Protein AF-A0A968VIR1-F1 (afdb_monomer_lite)

Structure (mmCIF, N/CA/C/O backbone):
data_AF-A0A968VIR1-F1
#
_entry.id   AF-A0A968VIR1-F1
#
loop_
_atom_site.group_PDB
_atom_site.id
_atom_site.type_symbol
_atom_site.label_atom_id
_atom_site.label_alt_id
_atom_site.label_comp_id
_atom_site.label_asym_id
_atom_site.label_entity_id
_atom_site.label_seq_id
_atom_site.pdbx_PDB_ins_code
_atom_site.Cartn_x
_atom_site.Cartn_y
_atom_site.Cartn_z
_atom_site.occupancy
_atom_site.B_iso_or_equiv
_atom_site.auth_seq_id
_atom_site.auth_comp_id
_atom_site.auth_asym_id
_atom_site.auth_atom_id
_atom_site.pdbx_PDB_model_num
ATOM 1 N N . MET A 1 1 ? -2.400 70.100 -20.548 1.00 36.12 1 MET A N 1
ATOM 2 C CA . MET A 1 1 ? -1.579 70.584 -19.422 1.00 36.12 1 MET A CA 1
ATOM 3 C C . MET A 1 1 ? -0.239 69.855 -19.484 1.00 36.12 1 MET A C 1
ATOM 5 O O . MET A 1 1 ? -0.232 68.640 -19.399 1.00 36.12 1 MET A O 1
ATOM 9 N N . THR A 1 2 ? 0.815 70.624 -19.773 1.00 36.97 2 THR A N 1
ATOM 10 C CA . THR A 1 2 ? 2.274 70.417 -19.613 1.00 36.97 2 THR A CA 1
ATOM 11 C C . THR A 1 2 ? 2.994 69.177 -20.191 1.00 36.97 2 THR A C 1
ATOM 13 O O . THR A 1 2 ? 2.680 68.026 -19.928 1.00 36.97 2 THR A O 1
ATOM 16 N N . ILE A 1 3 ? 4.032 69.504 -20.969 1.00 48.75 3 ILE A N 1
ATOM 17 C CA . ILE A 1 3 ? 4.975 68.710 -21.772 1.00 48.75 3 ILE A CA 1
ATOM 18 C C . ILE A 1 3 ? 6.107 68.133 -20.901 1.00 48.75 3 ILE A C 1
ATOM 20 O O . ILE A 1 3 ? 6.558 68.820 -19.988 1.00 48.75 3 ILE A O 1
ATOM 24 N N . ASN A 1 4 ? 6.696 66.985 -21.271 1.00 36.94 4 ASN A N 1
ATOM 25 C CA . ASN A 1 4 ? 8.155 66.840 -21.146 1.00 36.94 4 ASN A CA 1
ATOM 26 C C . ASN A 1 4 ? 8.779 65.881 -22.180 1.00 36.94 4 ASN A C 1
ATOM 28 O O . ASN A 1 4 ? 8.495 64.689 -22.216 1.00 36.94 4 ASN A O 1
ATOM 32 N N . ARG A 1 5 ? 9.656 66.443 -23.023 1.00 48.72 5 ARG A N 1
ATOM 33 C CA . ARG A 1 5 ? 10.585 65.750 -23.930 1.00 48.72 5 ARG A CA 1
ATOM 34 C C . ARG A 1 5 ? 11.938 65.588 -23.229 1.00 48.72 5 ARG A C 1
ATOM 36 O O . ARG A 1 5 ? 12.386 66.551 -22.619 1.00 48.72 5 ARG A O 1
ATOM 43 N N . LYS A 1 6 ? 12.639 64.470 -23.457 1.00 40.06 6 LYS A N 1
ATOM 44 C CA . LYS A 1 6 ? 14.120 64.317 -23.499 1.00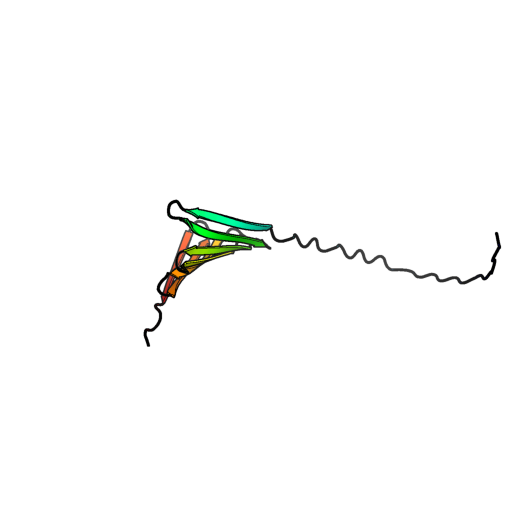 40.06 6 LYS A CA 1
ATOM 45 C C . LYS A 1 6 ? 14.406 62.892 -24.018 1.00 40.06 6 LYS A C 1
ATOM 47 O O . LYS A 1 6 ? 14.002 61.941 -23.375 1.00 40.06 6 LYS A O 1
ATOM 52 N N . LYS A 1 7 ? 14.700 62.700 -25.312 1.00 44.50 7 LYS A N 1
ATOM 53 C CA . LYS A 1 7 ? 16.019 62.699 -25.995 1.00 44.50 7 LYS A CA 1
ATOM 54 C C . LYS A 1 7 ? 17.021 61.652 -25.470 1.00 44.50 7 LYS A C 1
ATOM 56 O O . LYS A 1 7 ? 17.306 61.653 -24.283 1.00 44.50 7 LYS A O 1
ATOM 61 N N . GLN A 1 8 ? 17.652 60.984 -26.452 1.00 39.97 8 GLN A N 1
ATOM 62 C CA . GLN A 1 8 ? 18.906 60.192 -26.479 1.00 39.97 8 GLN A CA 1
ATOM 63 C C . GLN A 1 8 ? 18.652 58.677 -26.613 1.00 39.97 8 GLN A C 1
ATOM 65 O O . GLN A 1 8 ? 18.091 58.073 -25.715 1.00 39.97 8 GLN A O 1
ATOM 70 N N . ALA A 1 9 ? 18.759 58.062 -27.797 1.00 41.34 9 ALA A N 1
ATOM 71 C CA . ALA A 1 9 ? 19.896 57.872 -28.717 1.00 41.34 9 ALA A CA 1
ATOM 72 C C . ALA A 1 9 ? 20.858 56.746 -28.289 1.00 41.34 9 ALA A C 1
ATOM 74 O O . ALA A 1 9 ? 21.505 56.851 -27.257 1.00 41.34 9 ALA A O 1
ATOM 75 N N . ALA A 1 10 ? 20.977 55.770 -29.200 1.00 40.31 10 ALA A N 1
ATOM 76 C CA . ALA A 1 10 ? 22.065 54.811 -29.411 1.00 40.31 10 ALA A CA 1
ATOM 77 C C . ALA A 1 10 ? 22.322 53.743 -28.328 1.00 40.31 10 ALA A C 1
ATOM 79 O O . ALA A 1 10 ? 22.740 54.049 -27.223 1.00 40.31 10 ALA A O 1
ATOM 80 N N . LEU A 1 11 ? 22.244 52.464 -28.705 1.00 38.22 11 LEU A N 1
ATOM 81 C CA . LEU A 1 11 ? 23.444 51.732 -29.121 1.00 38.22 11 LEU A CA 1
ATOM 82 C C . LEU A 1 11 ? 23.075 50.382 -29.749 1.00 38.22 11 LEU A C 1
ATOM 84 O O . LEU A 1 11 ? 22.177 49.679 -29.296 1.00 38.22 11 LEU A O 1
ATOM 88 N N . MET A 1 12 ? 23.813 50.046 -30.801 1.00 45.12 12 MET A N 1
ATOM 89 C CA . MET A 1 12 ? 23.900 48.722 -31.402 1.00 45.12 12 MET A CA 1
ATOM 90 C C . MET A 1 12 ? 24.295 47.675 -30.356 1.00 45.12 12 MET A C 1
ATOM 92 O O . MET A 1 12 ? 25.262 47.867 -29.623 1.00 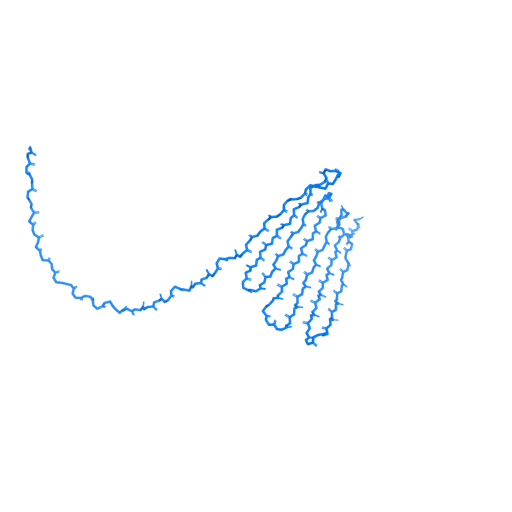45.12 12 MET A O 1
ATOM 96 N N . GLY A 1 13 ? 23.590 46.549 -30.350 1.00 37.50 13 GLY A N 1
ATOM 97 C CA . GLY A 1 13 ? 23.925 45.375 -29.554 1.00 37.50 13 G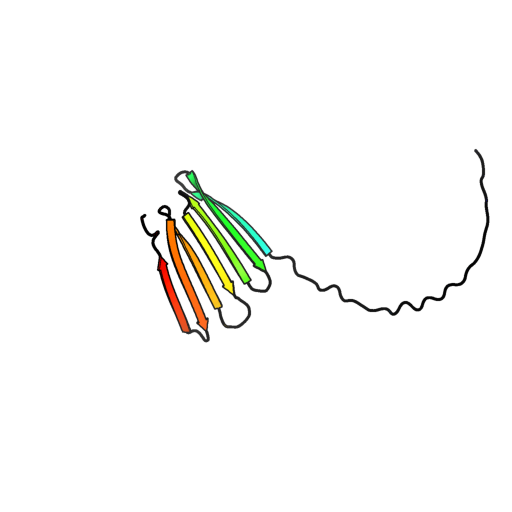LY A CA 1
ATOM 98 C C . GLY A 1 13 ? 23.435 44.127 -30.268 1.00 37.50 13 GLY A C 1
ATOM 99 O O . GLY A 1 13 ? 22.349 43.632 -29.991 1.00 37.50 13 GLY A O 1
ATOM 100 N N . SER A 1 14 ? 24.221 43.657 -31.235 1.00 50.47 14 SER A N 1
ATOM 101 C CA . SER A 1 14 ? 24.052 42.341 -31.845 1.00 50.47 14 SER A CA 1
ATOM 102 C C . SER A 1 14 ? 24.329 41.278 -30.782 1.00 50.47 14 SER A C 1
ATOM 104 O O . SER A 1 14 ? 25.487 41.032 -30.452 1.00 50.47 14 SER A O 1
ATOM 106 N N . LEU A 1 15 ? 23.281 40.652 -30.246 1.00 40.72 15 LEU A N 1
ATOM 107 C CA . LEU A 1 15 ? 23.395 39.409 -29.488 1.00 40.72 15 LEU A CA 1
ATOM 108 C C . LEU A 1 15 ? 22.820 38.282 -30.351 1.00 40.72 15 LEU A C 1
ATOM 110 O O . LEU A 1 15 ? 21.605 38.157 -30.498 1.00 40.72 15 LEU A O 1
ATOM 114 N N . LEU A 1 16 ? 23.709 37.462 -30.921 1.00 49.72 16 LEU A N 1
ATOM 115 C CA . LEU A 1 16 ? 23.368 36.096 -31.308 1.00 49.72 16 LEU A CA 1
ATOM 116 C C . LEU A 1 16 ? 22.938 35.369 -30.027 1.00 49.72 16 LEU A C 1
ATOM 118 O O . LEU A 1 16 ? 23.776 34.886 -29.268 1.00 49.72 16 LEU A O 1
ATOM 122 N N . LEU A 1 17 ? 21.636 35.315 -29.759 1.00 44.47 17 LEU A N 1
ATOM 123 C CA . LEU A 1 17 ? 21.086 34.361 -28.808 1.00 44.47 17 LEU A CA 1
ATOM 124 C C . LEU A 1 17 ? 20.910 33.047 -29.558 1.00 44.47 17 LEU A C 1
ATOM 126 O O . LEU A 1 17 ? 20.018 32.904 -30.390 1.00 44.47 17 LEU A O 1
ATOM 130 N N . CYS A 1 18 ? 21.808 32.102 -29.285 1.00 40.38 18 CYS A N 1
ATOM 131 C CA . CYS A 1 18 ? 21.619 30.704 -29.626 1.00 40.38 18 CYS A CA 1
ATOM 132 C C . CYS A 1 18 ? 20.246 30.265 -29.109 1.00 40.38 18 CYS A C 1
ATOM 134 O O . CYS A 1 18 ? 20.036 30.173 -27.899 1.00 40.38 18 CYS A O 1
ATOM 136 N N . SER A 1 19 ? 19.315 30.007 -30.025 1.00 47.34 19 SER A N 1
ATOM 137 C CA . SER A 1 19 ? 18.022 29.391 -29.744 1.00 47.34 19 SER A CA 1
ATOM 138 C C . SER A 1 19 ? 18.239 27.941 -29.307 1.00 47.34 19 SER A C 1
ATOM 140 O O . SER A 1 19 ? 18.032 27.003 -30.073 1.00 47.34 19 SER A O 1
ATOM 142 N N . GLY A 1 20 ? 18.693 27.748 -28.071 1.00 44.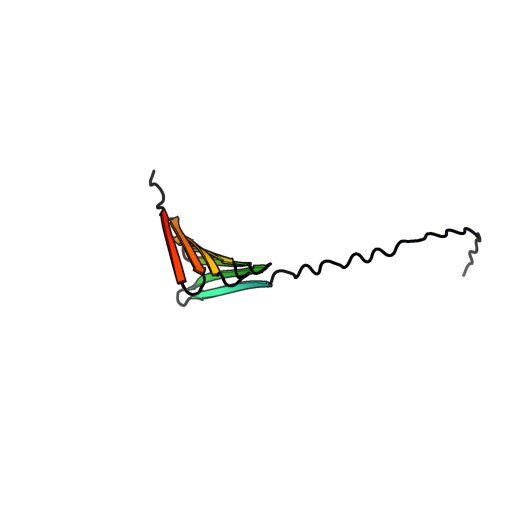91 20 GLY A N 1
ATOM 143 C CA . GLY A 1 20 ? 18.531 26.486 -27.372 1.00 44.91 20 GLY A CA 1
ATOM 144 C C . GLY A 1 20 ? 17.044 26.313 -27.109 1.00 44.91 20 GLY A C 1
ATOM 145 O O . GLY A 1 20 ? 16.517 26.873 -26.152 1.00 44.91 20 GLY A O 1
ATOM 146 N N . LEU A 1 21 ? 16.357 25.585 -27.990 1.00 48.06 21 LEU A N 1
ATOM 147 C CA . LEU A 1 21 ? 15.028 25.051 -27.720 1.00 48.06 21 LEU A CA 1
ATOM 148 C C . LEU A 1 21 ? 15.167 24.050 -26.566 1.00 48.06 21 LEU A C 1
ATOM 150 O O . LEU A 1 21 ? 15.260 22.845 -26.780 1.00 48.06 21 LEU A O 1
ATOM 154 N N . ALA A 1 22 ? 15.229 24.554 -25.335 1.00 50.19 22 ALA A N 1
ATOM 155 C CA . ALA A 1 22 ? 14.910 23.762 -24.166 1.00 50.19 22 ALA A CA 1
ATOM 156 C C . ALA A 1 22 ? 13.427 23.422 -24.306 1.00 50.19 22 ALA A C 1
ATOM 158 O O . ALA A 1 22 ? 12.557 24.251 -24.035 1.00 50.19 22 ALA A O 1
ATOM 159 N N . MET A 1 23 ? 13.142 22.236 -24.847 1.00 54.62 23 MET A N 1
ATOM 160 C CA . MET A 1 23 ? 11.799 21.684 -24.797 1.00 54.62 23 MET A CA 1
ATOM 161 C C . MET A 1 23 ? 11.396 21.672 -23.320 1.00 54.62 23 MET A C 1
ATOM 163 O O . MET A 1 23 ? 12.141 21.104 -22.517 1.00 54.62 23 MET A O 1
ATOM 167 N N . PRO A 1 24 ? 10.287 22.323 -22.927 1.00 53.69 24 PRO A N 1
ATOM 168 C CA . PRO A 1 24 ? 9.787 22.163 -21.577 1.00 53.69 24 PRO A CA 1
ATOM 169 C C . PRO A 1 24 ? 9.519 20.672 -21.406 1.00 53.69 24 PRO A C 1
ATOM 171 O O . PRO A 1 24 ? 8.734 20.089 -22.156 1.00 53.69 24 PRO A O 1
ATOM 174 N N . SER A 1 25 ? 10.223 20.037 -20.471 1.00 57.66 25 SER A N 1
ATOM 175 C CA . SER A 1 25 ? 9.855 18.711 -20.004 1.00 57.66 25 SER A CA 1
ATOM 176 C C . SER A 1 25 ? 8.408 18.822 -19.543 1.00 57.66 25 SER A C 1
ATOM 178 O O . SER A 1 25 ? 8.120 19.509 -18.562 1.00 57.66 25 SER A O 1
ATOM 180 N N . VAL A 1 26 ? 7.489 18.233 -20.307 1.00 54.22 26 VAL A N 1
ATOM 181 C CA . VAL A 1 26 ? 6.085 18.111 -19.922 1.00 54.22 26 VAL A CA 1
ATOM 182 C C . VAL A 1 26 ? 6.070 17.107 -18.778 1.00 54.22 26 VAL A C 1
ATOM 184 O O . VAL A 1 26 ? 5.889 15.913 -18.985 1.00 54.22 26 VAL A O 1
ATOM 187 N N . GLN A 1 27 ? 6.376 17.583 -17.576 1.00 60.50 27 GLN A N 1
ATOM 188 C CA . GLN A 1 27 ? 6.178 16.816 -16.364 1.00 60.50 27 GLN A CA 1
ATOM 189 C C . GLN A 1 27 ? 4.667 16.784 -16.169 1.00 60.50 27 GLN A C 1
ATOM 191 O O . GLN A 1 27 ? 4.050 17.810 -15.891 1.00 60.50 27 GLN A O 1
ATOM 196 N N . ALA A 1 28 ? 4.055 15.647 -16.496 1.00 66.19 28 ALA A N 1
ATOM 197 C CA . ALA A 1 28 ? 2.624 15.477 -16.330 1.00 66.19 28 ALA A CA 1
ATOM 198 C C . ALA A 1 28 ? 2.310 15.598 -14.837 1.00 66.19 28 ALA A C 1
ATOM 200 O O . ALA A 1 28 ? 2.903 14.886 -14.028 1.00 66.19 28 ALA A O 1
ATOM 201 N N . ASP A 1 29 ? 1.403 16.505 -14.474 1.00 78.75 29 ASP A N 1
ATOM 202 C CA . ASP A 1 29 ? 0.970 16.623 -13.086 1.00 78.75 29 ASP A CA 1
ATOM 203 C C . ASP A 1 29 ? 0.402 15.273 -12.608 1.00 78.75 29 ASP A C 1
ATOM 205 O O . ASP A 1 29 ? -0.368 14.633 -13.339 1.00 78.75 29 ASP A O 1
ATOM 209 N N . PRO A 1 30 ? 0.742 14.827 -11.387 1.00 81.38 30 PRO A N 1
ATOM 210 C CA . PRO A 1 30 ? 0.246 13.567 -10.859 1.00 81.38 30 PRO A CA 1
ATOM 211 C C . PRO A 1 30 ? -1.285 13.582 -10.774 1.00 81.38 30 PRO A C 1
ATOM 213 O O . PRO A 1 30 ? -1.900 14.532 -10.281 1.00 81.38 30 PRO A O 1
ATOM 216 N N . LEU A 1 31 ? -1.925 12.494 -11.205 1.00 88.50 31 LEU A N 1
ATOM 217 C CA . LEU A 1 31 ? -3.372 12.335 -11.084 1.00 88.50 31 LEU A CA 1
ATOM 218 C C . LEU A 1 31 ? -3.720 11.976 -9.638 1.00 88.50 31 LEU A C 1
ATOM 220 O O . LEU A 1 31 ? -3.448 10.867 -9.174 1.00 88.50 31 LEU A O 1
ATOM 224 N N . GLN A 1 32 ? -4.356 12.906 -8.927 1.00 93.62 32 GLN A N 1
ATOM 225 C CA . GLN A 1 32 ? -4.712 12.742 -7.517 1.00 93.62 32 GLN A CA 1
ATOM 226 C C . GLN A 1 32 ? -6.224 12.670 -7.306 1.00 93.62 32 GLN A C 1
ATOM 228 O O . GLN A 1 32 ? -7.007 13.372 -7.947 1.00 93.62 32 GLN A O 1
ATOM 233 N N . ARG A 1 33 ? -6.653 11.819 -6.371 1.00 95.06 33 ARG A N 1
ATOM 234 C CA . ARG A 1 33 ? -8.058 11.686 -5.980 1.00 95.06 33 ARG A CA 1
ATOM 235 C C . ARG A 1 33 ? -8.199 11.341 -4.504 1.00 95.06 33 ARG A C 1
ATOM 237 O O . ARG A 1 33 ? -7.742 10.285 -4.073 1.00 95.06 33 ARG A O 1
ATOM 244 N N . THR A 1 34 ? -8.989 12.138 -3.791 1.00 95.31 34 THR A N 1
ATOM 245 C CA . THR A 1 34 ? -9.473 11.826 -2.440 1.00 95.31 34 THR A CA 1
ATOM 246 C C . THR A 1 34 ? -10.949 11.443 -2.478 1.00 95.31 34 THR A C 1
ATOM 248 O O . THR A 1 34 ? -11.764 12.063 -3.160 1.00 95.31 34 THR A O 1
ATOM 251 N N . ILE A 1 35 ? -11.306 10.389 -1.751 1.00 95.25 35 ILE A N 1
ATOM 252 C CA . ILE A 1 35 ? -12.679 9.916 -1.580 1.00 95.25 35 ILE A CA 1
ATOM 253 C C . ILE A 1 35 ? -12.954 9.812 -0.087 1.00 95.25 35 ILE A C 1
ATOM 255 O O . ILE A 1 35 ? -12.262 9.076 0.613 1.00 95.25 35 ILE A O 1
ATOM 259 N N . ILE A 1 36 ? -14.009 10.472 0.375 1.00 93.62 36 ILE A N 1
ATOM 260 C CA . ILE A 1 36 ? -14.510 10.353 1.745 1.00 93.62 36 ILE A CA 1
ATOM 261 C C . ILE A 1 36 ? -15.869 9.658 1.680 1.00 93.62 36 ILE A C 1
ATOM 263 O O . ILE A 1 36 ? -16.718 10.018 0.863 1.00 93.62 36 ILE A O 1
ATOM 267 N N . ARG A 1 37 ? -16.063 8.615 2.488 1.00 91.50 37 ARG A N 1
ATOM 268 C CA . ARG A 1 37 ? -17.322 7.866 2.578 1.00 91.50 37 ARG A CA 1
ATOM 269 C C . ARG A 1 37 ? -17.720 7.677 4.028 1.00 91.50 37 ARG A C 1
ATOM 271 O O . ARG A 1 37 ? -16.924 7.174 4.814 1.00 91.50 37 ARG A O 1
ATOM 278 N N . THR A 1 38 ? -18.968 7.988 4.340 1.00 89.94 38 THR A N 1
ATOM 279 C CA . THR A 1 38 ? -19.573 7.681 5.636 1.00 89.94 38 THR A CA 1
ATOM 280 C C . THR A 1 38 ? -20.383 6.396 5.504 1.00 89.94 38 THR A C 1
ATOM 282 O O . THR A 1 38 ? -21.226 6.271 4.617 1.00 89.94 38 THR A O 1
ATOM 285 N N . GLY A 1 39 ? -20.065 5.408 6.335 1.00 81.56 39 GLY A N 1
ATOM 286 C CA . GLY A 1 39 ? -20.761 4.131 6.403 1.00 81.56 39 GLY A CA 1
ATOM 287 C C . GLY A 1 39 ? -22.106 4.232 7.132 1.00 81.56 39 GLY A C 1
ATOM 288 O O . GLY A 1 39 ? -22.395 5.249 7.763 1.00 81.56 39 GLY A O 1
ATOM 289 N N . PRO A 1 40 ? -22.916 3.162 7.091 1.00 73.62 40 PRO A N 1
ATOM 290 C CA . PRO A 1 40 ? -24.260 3.137 7.678 1.00 73.62 40 PRO A CA 1
ATOM 291 C C . PRO A 1 40 ? -24.278 3.364 9.199 1.00 73.62 40 PRO A C 1
ATOM 293 O O . PRO A 1 40 ? -25.265 3.851 9.731 1.00 73.62 40 PRO A O 1
ATOM 296 N N . GLU A 1 41 ? -23.175 3.073 9.890 1.00 84.88 41 GLU A N 1
ATOM 297 C CA . GLU A 1 41 ? -23.014 3.292 11.336 1.00 84.88 41 GLU A CA 1
ATOM 298 C C . GLU A 1 41 ? -22.355 4.645 11.676 1.00 84.88 41 GLU A C 1
ATOM 300 O O . GLU A 1 41 ? -21.855 4.840 12.778 1.00 84.88 41 GLU A O 1
ATOM 305 N N . GLY A 1 42 ? -22.267 5.577 10.718 1.00 83.44 42 GLY A N 1
ATOM 306 C CA . GLY A 1 42 ? -21.621 6.884 10.912 1.00 83.44 42 GLY A CA 1
ATOM 307 C C . GLY A 1 42 ? -20.087 6.862 10.847 1.00 83.44 42 GLY A C 1
ATOM 308 O O . GLY A 1 42 ? -19.447 7.907 10.934 1.00 83.44 42 GLY A O 1
ATOM 309 N N . ASN A 1 43 ? -19.482 5.691 10.645 1.00 87.06 43 ASN A N 1
ATOM 310 C CA . ASN A 1 43 ? -18.035 5.540 10.495 1.00 87.06 43 ASN A CA 1
ATOM 311 C C . ASN A 1 43 ? -17.529 6.182 9.195 1.00 87.06 43 ASN A C 1
ATOM 313 O O . ASN A 1 43 ? -18.000 5.838 8.112 1.00 87.06 43 ASN A O 1
ATOM 317 N N . THR A 1 44 ? -16.521 7.049 9.280 1.00 86.62 44 THR A N 1
ATOM 318 C CA . THR A 1 44 ? -15.912 7.691 8.105 1.00 86.62 44 THR A CA 1
ATOM 319 C C . THR A 1 44 ? -14.695 6.917 7.608 1.00 86.62 44 THR A C 1
ATOM 321 O O . THR A 1 44 ? -13.846 6.478 8.384 1.00 86.62 44 THR A O 1
ATOM 324 N N . TYR A 1 45 ? -14.600 6.786 6.288 1.00 89.75 45 TYR A N 1
ATOM 325 C CA . TYR A 1 45 ? -13.471 6.214 5.572 1.00 89.75 45 TYR A CA 1
ATOM 326 C C . TYR A 1 45 ? -12.928 7.238 4.585 1.00 89.75 45 TYR A C 1
ATOM 328 O O . TYR A 1 45 ? -13.679 7.771 3.768 1.00 89.75 45 TYR A O 1
ATOM 336 N N . THR A 1 46 ? -11.617 7.438 4.603 1.00 92.94 46 THR A N 1
ATOM 337 C CA . THR A 1 46 ? -10.908 8.259 3.622 1.00 92.94 46 THR A CA 1
ATOM 338 C C . THR A 1 46 ? -10.047 7.358 2.754 1.00 92.94 46 THR A C 1
ATOM 340 O O . THR A 1 46 ? -9.396 6.439 3.254 1.00 92.94 46 THR A O 1
ATOM 343 N N . LYS A 1 47 ? -10.052 7.595 1.445 1.00 94.12 47 LYS A N 1
ATOM 344 C CA . LYS A 1 47 ? -9.171 6.949 0.477 1.00 94.12 47 LYS A CA 1
ATOM 345 C C . LYS A 1 47 ? -8.516 8.017 -0.386 1.00 94.12 47 LYS A C 1
ATOM 347 O O . LYS A 1 47 ? -9.211 8.652 -1.172 1.00 94.12 47 LYS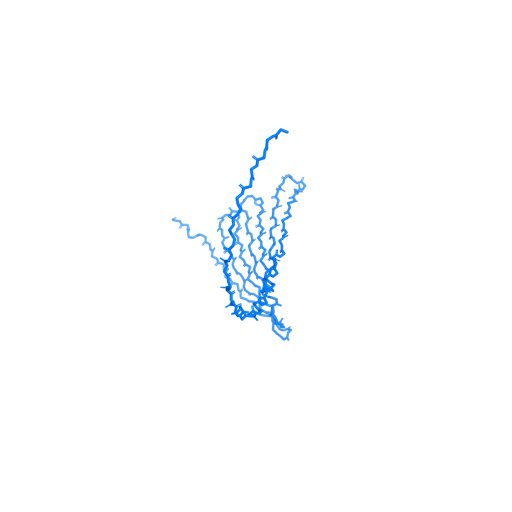 A O 1
ATOM 352 N N . ASP A 1 48 ? -7.201 8.106 -0.309 1.00 94.75 48 ASP A N 1
ATOM 353 C CA . ASP A 1 48 ? -6.378 8.951 -1.165 1.00 94.75 48 ASP A CA 1
ATOM 354 C C . ASP A 1 48 ? -5.682 8.083 -2.204 1.00 94.75 48 ASP A C 1
ATOM 356 O O . ASP A 1 48 ? -5.252 6.963 -1.909 1.00 94.75 48 ASP A O 1
ATOM 360 N N . GLN A 1 49 ? -5.615 8.570 -3.434 1.00 93.56 49 GLN A N 1
ATOM 361 C CA . GLN A 1 49 ? -4.918 7.927 -4.535 1.00 93.56 49 GLN A CA 1
ATOM 362 C C . GLN A 1 49 ? -4.090 8.960 -5.278 1.00 93.56 49 GLN A C 1
ATOM 364 O O . GLN A 1 49 ? -4.585 10.050 -5.554 1.00 93.56 49 GLN A O 1
ATOM 369 N N . VAL A 1 50 ? -2.869 8.582 -5.623 1.00 93.69 50 VAL A N 1
ATOM 370 C CA . VAL A 1 50 ? -1.950 9.368 -6.440 1.00 93.69 50 VAL A CA 1
ATOM 371 C C . VAL A 1 50 ? -1.397 8.431 -7.500 1.00 93.69 50 VAL A C 1
ATOM 373 O O . VAL A 1 50 ? -0.935 7.344 -7.156 1.00 93.69 50 VAL A O 1
ATOM 376 N N . LEU A 1 51 ? -1.512 8.815 -8.766 1.00 90.44 51 LEU A N 1
ATOM 377 C CA . LEU A 1 51 ? -0.867 8.148 -9.889 1.00 90.44 51 LEU A CA 1
ATOM 378 C C . LEU A 1 51 ? 0.153 9.113 -10.496 1.00 90.44 51 LEU A C 1
ATOM 380 O O . LEU A 1 51 ? -0.230 10.162 -11.010 1.00 90.44 51 LEU A O 1
ATOM 384 N N . GLU A 1 52 ? 1.422 8.737 -10.425 1.00 91.25 52 GLU A N 1
ATOM 385 C CA . GLU A 1 52 ? 2.570 9.497 -10.927 1.00 91.25 52 GLU A CA 1
ATOM 386 C C . GLU A 1 52 ? 3.556 8.505 -11.539 1.00 91.25 52 GLU A C 1
ATOM 388 O O . GLU A 1 52 ? 3.811 7.480 -10.918 1.00 91.25 52 GLU A O 1
ATOM 393 N N . ASP A 1 53 ? 4.052 8.758 -12.752 1.00 87.75 53 ASP A N 1
ATOM 394 C CA . ASP A 1 53 ? 5.069 7.923 -13.415 1.00 87.75 53 ASP A CA 1
ATOM 395 C C . ASP A 1 53 ? 4.775 6.406 -13.351 1.00 87.75 53 ASP A C 1
ATOM 397 O O . ASP A 1 53 ? 5.568 5.607 -12.866 1.00 87.75 53 ASP A O 1
ATOM 401 N N . CYS A 1 54 ? 3.568 6.017 -13.788 1.00 85.75 54 CYS A N 1
ATOM 402 C CA . CYS A 1 54 ? 2.972 4.671 -13.669 1.00 85.75 54 CYS A CA 1
ATOM 403 C C . CYS A 1 54 ? 2.743 4.138 -12.246 1.00 85.75 54 CYS A C 1
ATOM 405 O O . CYS A 1 54 ? 2.141 3.080 -12.078 1.00 85.75 54 CYS A O 1
ATOM 407 N N . GLN A 1 55 ? 3.176 4.827 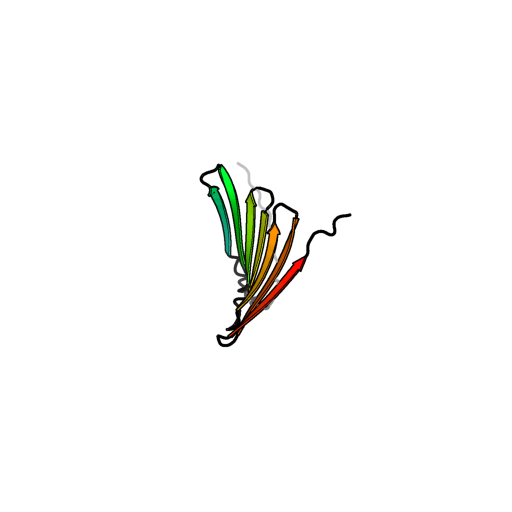-11.204 1.00 89.25 55 GLN A N 1
ATOM 408 C CA . GLN A 1 55 ? 3.069 4.344 -9.845 1.00 89.25 55 GLN A CA 1
ATOM 409 C C . GLN A 1 55 ? 1.752 4.787 -9.209 1.00 89.25 55 GLN A C 1
ATOM 411 O O . GLN A 1 55 ? 1.524 5.966 -8.941 1.00 89.25 55 GLN A O 1
ATOM 416 N N . LEU A 1 56 ? 0.869 3.830 -8.919 1.00 91.62 56 LEU A N 1
ATOM 417 C CA . LEU A 1 56 ? -0.363 4.082 -8.177 1.00 91.62 56 LEU A CA 1
ATOM 418 C C . LEU A 1 56 ? -0.139 3.875 -6.678 1.00 91.62 56 LEU A C 1
ATOM 420 O O . LEU A 1 56 ? -0.184 2.751 -6.168 1.00 91.62 56 LEU A O 1
ATOM 424 N N . THR A 1 57 ? -0.034 4.976 -5.948 1.00 92.75 57 THR A N 1
ATOM 425 C CA . THR A 1 57 ? -0.079 4.988 -4.487 1.00 92.75 57 THR A CA 1
ATOM 426 C C . THR A 1 57 ? -1.520 5.153 -4.014 1.00 92.75 57 THR A C 1
ATOM 428 O O . THR A 1 57 ? -2.297 5.951 -4.530 1.00 92.75 57 THR A O 1
ATOM 431 N N . THR A 1 58 ? -1.939 4.356 -3.035 1.00 94.38 58 THR A N 1
ATOM 432 C CA . THR A 1 58 ? -3.260 4.441 -2.408 1.00 94.38 58 THR A CA 1
ATOM 433 C C . THR A 1 58 ? -3.118 4.376 -0.898 1.00 94.38 58 THR A C 1
ATOM 435 O O . THR A 1 58 ? -2.562 3.418 -0.367 1.00 94.38 58 THR A O 1
ATOM 438 N N . ARG A 1 59 ? -3.704 5.339 -0.190 1.00 94.31 59 ARG A N 1
ATOM 439 C CA . ARG A 1 59 ? -3.827 5.344 1.269 1.00 94.31 59 ARG A CA 1
ATOM 440 C C . ARG A 1 59 ? -5.294 5.250 1.653 1.00 94.31 59 ARG A C 1
ATOM 442 O O . ARG A 1 59 ? -6.151 5.850 1.018 1.00 94.31 59 ARG A O 1
ATOM 449 N N . ARG A 1 60 ? -5.605 4.469 2.679 1.00 93.12 60 ARG A N 1
ATOM 450 C CA . ARG A 1 60 ? -6.939 4.335 3.258 1.00 93.12 60 ARG A CA 1
ATOM 451 C C . ARG A 1 60 ? -6.848 4.509 4.756 1.00 93.12 60 ARG A C 1
ATOM 453 O O . ARG A 1 60 ? -6.033 3.851 5.399 1.00 93.12 60 ARG A O 1
ATOM 460 N N . ILE A 1 61 ? -7.715 5.350 5.291 1.00 91.56 61 ILE A N 1
ATOM 461 C CA . ILE A 1 61 ? -7.887 5.560 6.722 1.00 91.56 61 ILE A CA 1
ATOM 462 C C . ILE A 1 61 ? -9.330 5.193 7.033 1.00 91.56 61 ILE A C 1
ATOM 464 O O . ILE A 1 61 ? -10.260 5.717 6.423 1.00 91.56 61 ILE A O 1
ATOM 468 N N . GLY A 1 62 ? -9.502 4.222 7.916 1.00 87.75 62 GLY A N 1
ATOM 469 C CA . GLY A 1 62 ? -10.795 3.761 8.389 1.00 87.75 62 GLY A CA 1
ATOM 470 C C . GLY A 1 62 ? -11.035 4.135 9.851 1.00 87.75 62 GLY A C 1
ATOM 471 O O . GLY A 1 62 ? -10.168 4.723 10.504 1.00 87.75 62 GLY A O 1
ATOM 472 N N . PRO A 1 63 ? -12.201 3.748 10.386 1.00 81.81 63 PRO A N 1
ATOM 473 C CA . PRO A 1 63 ? -12.538 3.960 11.784 1.00 81.81 63 PRO A CA 1
ATOM 474 C C . PRO A 1 63 ? -11.541 3.250 12.707 1.00 81.81 63 PRO A C 1
ATOM 476 O O . PRO A 1 63 ? -10.897 2.269 12.320 1.00 81.81 63 PRO A O 1
ATOM 479 N N . GLN A 1 64 ? -11.443 3.749 13.943 1.00 83.19 64 GLN A N 1
ATOM 480 C CA . GLN A 1 64 ? -10.596 3.185 15.005 1.00 83.19 64 GLN A CA 1
ATOM 481 C C . GLN A 1 64 ? -9.104 3.109 14.627 1.00 83.19 64 GLN A C 1
ATOM 483 O O . GLN A 1 64 ? -8.406 2.173 14.999 1.00 83.19 64 GLN A O 1
ATOM 488 N N . GLY A 1 65 ? -8.615 4.067 13.833 1.00 80.56 65 GLY A N 1
ATOM 489 C CA . GLY A 1 65 ? -7.198 4.156 13.472 1.00 80.56 65 GLY A CA 1
ATOM 490 C C . GLY A 1 65 ? -6.717 3.088 12.487 1.00 80.56 65 GLY A C 1
ATOM 491 O O . GLY A 1 65 ? -5.515 2.993 12.249 1.00 80.56 65 GLY A O 1
ATOM 492 N N . ARG A 1 66 ? -7.621 2.304 11.880 1.00 86.50 66 ARG A N 1
ATOM 493 C CA . ARG A 1 66 ? -7.253 1.314 10.858 1.00 86.50 66 ARG A CA 1
ATOM 494 C C . ARG A 1 66 ? -6.675 2.022 9.643 1.00 86.50 66 ARG A C 1
ATOM 496 O O . ARG A 1 66 ? -7.320 2.896 9.067 1.00 86.50 66 ARG A O 1
ATOM 503 N N . GLN A 1 67 ? -5.495 1.605 9.209 1.00 90.88 67 GLN A N 1
ATOM 504 C CA . GLN A 1 67 ? -4.840 2.175 8.038 1.00 90.88 67 GLN A CA 1
ATOM 505 C C . GLN A 1 67 ? -4.467 1.076 7.056 1.00 90.88 67 GLN A C 1
ATOM 507 O O . GLN A 1 67 ? -4.092 -0.030 7.438 1.00 90.88 67 GLN A O 1
ATOM 512 N N . GLN A 1 68 ? -4.576 1.384 5.770 1.00 91.62 68 GLN A N 1
ATOM 513 C CA . GLN A 1 68 ? -4.005 0.569 4.712 1.00 91.62 68 GLN A CA 1
ATOM 514 C C . GLN A 1 68 ? -3.311 1.488 3.716 1.00 91.62 68 GLN A C 1
ATOM 516 O O . GLN A 1 68 ? -3.950 2.384 3.172 1.00 91.62 68 GLN A O 1
ATOM 521 N N . SER A 1 69 ? -2.047 1.231 3.419 1.00 90.94 69 SER A N 1
ATOM 522 C CA . SER A 1 69 ? -1.377 1.788 2.250 1.00 90.94 69 SER A CA 1
ATOM 523 C C . SER A 1 69 ? -1.126 0.687 1.231 1.00 90.94 69 SER A C 1
ATOM 525 O O . SER A 1 69 ? -1.033 -0.498 1.558 1.00 90.94 69 SER A O 1
ATOM 527 N N . SER A 1 70 ? -1.093 1.069 -0.035 1.00 91.06 70 SER A N 1
ATOM 528 C CA . SER A 1 70 ? -0.613 0.204 -1.094 1.00 91.06 70 SER A CA 1
ATOM 529 C C . SER A 1 70 ? 0.038 1.013 -2.191 1.00 91.06 70 SER A C 1
ATOM 531 O O . SER A 1 70 ? -0.505 2.049 -2.567 1.00 91.06 70 SER A O 1
ATOM 533 N N . GLN A 1 71 ? 1.113 0.486 -2.742 1.00 91.50 71 GLN A N 1
ATOM 534 C CA . GLN A 1 71 ? 1.805 1.033 -3.896 1.00 91.50 71 GLN A CA 1
ATOM 535 C C . GLN A 1 71 ? 1.773 -0.021 -4.988 1.00 91.50 71 GLN A C 1
ATOM 537 O O . GLN A 1 71 ? 1.918 -1.209 -4.697 1.00 91.50 71 GLN A O 1
ATOM 542 N N . ARG A 1 72 ? 1.484 0.395 -6.216 1.00 88.69 72 ARG A N 1
ATOM 543 C CA . ARG A 1 72 ? 1.506 -0.483 -7.381 1.00 88.69 72 ARG A CA 1
ATOM 544 C C . ARG A 1 72 ? 2.362 0.152 -8.445 1.00 88.69 72 ARG A C 1
ATOM 546 O O . ARG A 1 72 ? 2.065 1.281 -8.826 1.00 88.69 72 ARG A O 1
ATOM 553 N N . ASP A 1 73 ? 3.363 -0.577 -8.899 1.00 87.75 73 ASP A N 1
ATOM 554 C CA . ASP A 1 73 ? 4.033 -0.245 -10.141 1.00 87.75 73 ASP A CA 1
ATOM 555 C C . ASP A 1 73 ? 3.191 -0.760 -11.312 1.00 87.75 73 ASP A C 1
ATOM 557 O O . ASP A 1 73 ? 2.623 -1.855 -11.242 1.00 87.75 73 ASP A O 1
ATOM 561 N N . LEU A 1 74 ? 3.029 0.088 -12.322 1.00 82.81 74 LEU A N 1
ATOM 562 C CA . LEU A 1 74 ? 2.289 -0.196 -13.552 1.00 82.81 74 LEU A CA 1
ATOM 563 C C . LEU A 1 74 ? 3.154 0.064 -14.794 1.00 82.81 74 LEU A C 1
ATOM 565 O O . LEU A 1 74 ? 2.624 0.009 -15.904 1.00 82.81 74 LEU A O 1
ATOM 569 N N . CYS A 1 75 ? 4.428 0.430 -14.624 1.00 72.31 75 CYS A N 1
ATOM 570 C CA . CYS A 1 75 ? 5.366 0.503 -15.731 1.00 72.31 75 CYS A CA 1
ATOM 571 C C . CYS A 1 75 ? 5.780 -0.948 -16.035 1.00 72.31 75 CYS A C 1
ATOM 573 O O . CYS A 1 75 ? 6.270 -1.641 -15.154 1.00 72.31 75 CYS A O 1
ATOM 575 N N . ASP A 1 76 ? 5.547 -1.392 -17.272 1.00 69.81 76 ASP A N 1
ATOM 576 C CA . ASP A 1 76 ? 5.821 -2.737 -17.814 1.00 69.81 76 ASP A CA 1
ATOM 577 C C . ASP A 1 76 ? 4.701 -3.791 -17.656 1.00 69.81 76 ASP A C 1
ATOM 579 O O . ASP A 1 76 ? 3.584 -3.518 -17.213 1.00 69.81 76 ASP A O 1
ATOM 583 N N . LEU A 1 77 ? 4.963 -5.006 -18.158 1.00 68.69 77 LEU A N 1
ATOM 584 C CA . LEU A 1 77 ? 4.053 -6.162 -18.074 1.00 68.69 77 LEU A CA 1
ATOM 585 C C . LEU A 1 77 ? 4.018 -6.781 -16.668 1.00 68.69 77 LEU A C 1
ATOM 587 O O . LEU A 1 77 ? 3.172 -7.637 -16.397 1.00 68.69 77 LEU A O 1
ATOM 591 N N . GLU A 1 78 ? 4.925 -6.352 -15.788 1.00 74.12 78 GLU A N 1
ATOM 592 C CA . GLU A 1 78 ? 4.988 -6.779 -14.400 1.00 74.12 78 GLU A CA 1
ATOM 593 C C . GLU A 1 78 ? 4.173 -5.830 -13.516 1.00 74.12 78 GLU A C 1
ATOM 595 O O . GLU A 1 78 ? 4.379 -4.620 -13.509 1.00 74.12 78 GLU A O 1
ATOM 600 N N . ILE A 1 79 ? 3.252 -6.379 -12.724 1.00 79.19 79 ILE A N 1
ATOM 601 C CA . ILE A 1 79 ? 2.553 -5.604 -11.694 1.00 79.19 79 ILE A CA 1
ATOM 602 C C . ILE A 1 79 ? 3.098 -6.020 -10.339 1.00 79.19 79 ILE A C 1
ATOM 604 O O . ILE A 1 79 ? 2.716 -7.070 -9.809 1.00 79.19 79 ILE A O 1
ATOM 608 N N . THR A 1 80 ? 3.913 -5.158 -9.737 1.00 81.12 80 THR A N 1
ATOM 609 C CA . THR A 1 80 ? 4.335 -5.309 -8.344 1.00 81.12 80 THR A CA 1
ATOM 610 C C . THR A 1 80 ? 3.488 -4.422 -7.434 1.00 81.12 80 THR A C 1
ATOM 612 O O . THR A 1 80 ? 3.341 -3.219 -7.638 1.00 81.12 80 THR A O 1
ATOM 615 N N . ALA A 1 81 ? 2.875 -5.034 -6.422 1.00 84.81 81 ALA A N 1
ATOM 616 C CA . ALA A 1 81 ? 1.978 -4.400 -5.472 1.00 84.81 81 ALA A CA 1
ATOM 617 C C . ALA A 1 81 ? 2.420 -4.668 -4.032 1.00 84.81 81 ALA A C 1
ATOM 619 O O . ALA A 1 81 ? 2.327 -5.796 -3.543 1.00 84.81 81 ALA A O 1
ATOM 620 N N . GLU A 1 82 ? 2.798 -3.612 -3.323 1.00 88.06 82 GLU A N 1
ATOM 621 C CA . GLU A 1 82 ? 3.026 -3.650 -1.883 1.00 88.06 82 GLU A CA 1
ATOM 622 C C . GLU A 1 82 ? 1.759 -3.202 -1.151 1.00 88.06 82 GLU A C 1
ATOM 624 O O . GLU A 1 82 ? 1.079 -2.262 -1.565 1.00 88.06 82 GLU A O 1
ATOM 629 N N . VAL A 1 83 ? 1.395 -3.886 -0.068 1.00 90.44 83 VAL A N 1
ATOM 630 C CA . VAL A 1 83 ? 0.250 -3.544 0.775 1.00 90.44 83 VAL A CA 1
ATOM 631 C C . VAL A 1 83 ? 0.666 -3.605 2.230 1.00 90.44 83 VAL A C 1
ATOM 633 O O . VAL A 1 83 ? 0.958 -4.684 2.732 1.00 90.44 83 VAL A O 1
ATOM 636 N N . ASN A 1 84 ? 0.567 -2.476 2.922 1.00 90.00 84 ASN A N 1
ATOM 637 C CA . ASN A 1 84 ? 0.783 -2.380 4.358 1.00 90.00 84 ASN A CA 1
ATOM 638 C C . ASN A 1 84 ? -0.546 -2.090 5.054 1.00 90.00 84 ASN A C 1
ATOM 640 O O . ASN A 1 84 ? -1.350 -1.282 4.587 1.00 90.00 84 ASN A O 1
ATOM 644 N N . ARG A 1 85 ? -0.815 -2.775 6.163 1.00 89.62 85 ARG A N 1
ATOM 645 C CA . ARG A 1 85 ? -2.028 -2.600 6.965 1.00 89.62 85 ARG A CA 1
ATOM 646 C C . ARG A 1 85 ? -1.680 -2.489 8.430 1.00 89.62 85 ARG A C 1
ATOM 648 O O . ARG A 1 85 ? -0.896 -3.285 8.930 1.00 89.62 85 ARG A O 1
ATOM 655 N N . ILE A 1 86 ? -2.351 -1.565 9.096 1.00 87.62 86 ILE A N 1
ATOM 656 C CA . ILE A 1 86 ? -2.315 -1.376 10.541 1.00 87.62 86 ILE A CA 1
ATOM 657 C C . ILE A 1 86 ? -3.748 -1.552 11.033 1.00 87.62 86 ILE A C 1
ATOM 659 O O . ILE A 1 86 ? -4.665 -0.886 10.534 1.00 87.62 86 ILE A O 1
ATOM 663 N N . ASN A 1 87 ? -3.973 -2.494 11.946 1.00 86.19 87 ASN A N 1
ATOM 664 C CA . ASN A 1 87 ? -5.293 -2.678 12.545 1.00 86.19 87 ASN A CA 1
ATOM 665 C C . ASN A 1 87 ? -5.502 -1.750 13.754 1.00 86.19 87 ASN A C 1
ATOM 667 O O . ASN A 1 87 ? -4.622 -0.978 14.121 1.00 86.19 87 ASN A O 1
ATOM 671 N N . ALA A 1 88 ? -6.687 -1.810 14.366 1.00 83.12 88 ALA A N 1
ATOM 672 C CA . ALA A 1 88 ? -7.030 -0.945 15.497 1.00 83.12 88 ALA A CA 1
ATOM 673 C C . ALA A 1 88 ? -6.164 -1.214 16.744 1.00 83.12 88 ALA A C 1
ATOM 675 O O . ALA A 1 88 ? -6.003 -0.342 17.589 1.00 83.12 88 ALA A O 1
ATOM 676 N N . GLN A 1 89 ? -5.594 -2.415 16.845 1.00 84.50 89 GLN A N 1
ATOM 677 C CA . GLN A 1 89 ? -4.693 -2.847 17.911 1.00 84.50 89 GLN A CA 1
ATOM 678 C C . GLN A 1 89 ? -3.223 -2.502 17.612 1.00 84.50 89 GLN A C 1
ATOM 680 O O . GLN A 1 89 ? -2.342 -2.854 18.390 1.00 84.50 89 GLN A O 1
ATOM 685 N N . GLY A 1 90 ? -2.950 -1.839 16.483 1.00 82.56 90 GLY A N 1
ATOM 686 C CA . GLY A 1 90 ? -1.609 -1.466 16.042 1.00 82.56 90 GLY A CA 1
ATOM 687 C C . GLY A 1 90 ? -0.814 -2.590 15.372 1.00 82.56 90 GLY A C 1
ATOM 688 O O . GLY A 1 90 ? 0.296 -2.339 14.911 1.00 82.56 90 GLY A O 1
ATOM 689 N N . GLN A 1 91 ? -1.358 -3.807 15.261 1.00 85.31 91 GLN A N 1
ATOM 690 C CA . GLN A 1 91 ? -0.679 -4.910 14.575 1.00 85.31 91 GLN A CA 1
ATOM 691 C C . GLN A 1 91 ? -0.474 -4.548 13.106 1.00 85.31 91 GLN A C 1
ATOM 693 O O . GLN A 1 91 ? -1.388 -4.044 12.436 1.00 85.31 91 GLN A O 1
ATOM 698 N N . THR A 1 92 ? 0.725 -4.832 12.606 1.00 86.94 92 THR A N 1
ATOM 699 C CA . THR A 1 92 ? 1.131 -4.481 11.250 1.00 86.94 92 THR A CA 1
ATOM 700 C C . THR A 1 92 ? 1.223 -5.731 10.386 1.00 86.94 92 THR A C 1
ATOM 702 O O . THR A 1 92 ? 1.715 -6.778 10.798 1.00 86.94 92 THR A O 1
ATOM 705 N N . SER A 1 93 ? 0.726 -5.646 9.158 1.00 88.38 93 SER A N 1
ATOM 706 C CA . SER A 1 93 ? 0.927 -6.696 8.161 1.00 88.38 93 SER A CA 1
ATOM 707 C C . SER A 1 93 ? 1.334 -6.076 6.842 1.00 88.38 93 SER A C 1
ATOM 709 O O . SER A 1 93 ? 0.736 -5.088 6.413 1.00 88.38 93 SER A O 1
ATOM 711 N N . SER A 1 94 ? 2.334 -6.672 6.211 1.00 90.00 94 SER A N 1
ATOM 712 C CA . SER A 1 94 ? 2.812 -6.299 4.892 1.00 90.00 94 SER A CA 1
ATOM 713 C C . SER A 1 94 ? 2.661 -7.470 3.931 1.00 90.00 94 SER A C 1
ATOM 715 O O . SER A 1 94 ? 2.711 -8.645 4.309 1.00 90.00 94 SER A O 1
ATOM 717 N N . ALA A 1 95 ? 2.409 -7.158 2.670 1.00 88.88 95 ALA A N 1
ATOM 718 C CA . ALA A 1 95 ? 2.380 -8.143 1.610 1.00 88.88 95 ALA A CA 1
ATOM 719 C C . ALA A 1 95 ? 2.919 -7.535 0.326 1.00 88.88 95 ALA A C 1
ATOM 721 O O . ALA A 1 95 ? 2.462 -6.465 -0.069 1.00 88.88 95 ALA A O 1
ATOM 722 N N . THR A 1 96 ? 3.792 -8.269 -0.349 1.00 89.44 96 THR A N 1
ATOM 723 C CA . THR A 1 96 ? 4.239 -7.955 -1.705 1.00 89.44 96 THR A CA 1
ATOM 724 C C . THR A 1 96 ? 3.640 -8.985 -2.641 1.00 89.44 96 THR A C 1
ATOM 726 O O . THR A 1 96 ? 3.636 -10.182 -2.343 1.00 89.44 96 THR A O 1
ATOM 729 N N . ARG A 1 97 ? 3.068 -8.522 -3.746 1.00 89.12 97 ARG A N 1
ATOM 730 C CA . ARG A 1 97 ? 2.514 -9.368 -4.797 1.00 89.12 97 ARG A CA 1
ATOM 731 C C . ARG A 1 97 ? 3.129 -8.951 -6.109 1.00 89.12 97 ARG A C 1
ATOM 733 O O . ARG A 1 97 ? 3.041 -7.775 -6.432 1.00 89.12 97 ARG A O 1
ATOM 740 N N . THR A 1 98 ? 3.658 -9.904 -6.848 1.00 86.06 98 THR A N 1
ATOM 741 C CA . THR A 1 98 ? 4.240 -9.660 -8.164 1.00 86.06 98 THR A CA 1
ATOM 742 C C . THR A 1 98 ? 3.504 -10.539 -9.153 1.00 86.06 98 THR A C 1
ATOM 744 O O . THR A 1 98 ? 3.330 -11.733 -8.902 1.00 86.06 98 THR A O 1
ATOM 747 N N . LEU A 1 99 ? 2.984 -9.930 -10.212 1.00 85.12 99 LEU A N 1
ATOM 748 C CA . LEU A 1 99 ? 2.406 -10.627 -11.351 1.00 85.12 99 LEU A CA 1
ATOM 749 C C . LEU A 1 99 ? 3.350 -10.432 -12.530 1.00 85.12 99 LEU A C 1
ATOM 751 O O . LEU A 1 99 ? 3.405 -9.331 -13.062 1.00 85.12 99 LEU A O 1
ATOM 755 N N . GLU A 1 100 ? 4.044 -11.493 -12.921 1.00 84.25 100 GLU A N 1
ATOM 756 C CA . GLU A 1 100 ? 5.003 -11.517 -14.031 1.00 84.25 100 GLU A CA 1
ATOM 757 C C . GLU A 1 100 ? 4.610 -12.668 -14.963 1.00 84.25 100 GLU A C 1
ATOM 759 O O . GLU A 1 100 ? 4.315 -13.766 -14.490 1.00 84.25 100 GLU A O 1
ATOM 764 N N . ASP A 1 101 ? 4.489 -12.414 -16.270 1.00 83.25 101 ASP A N 1
ATOM 765 C CA . ASP A 1 101 ? 4.090 -13.414 -17.279 1.00 83.25 101 ASP A CA 1
ATOM 766 C C . ASP A 1 101 ? 2.827 -14.233 -16.922 1.00 83.25 101 ASP A C 1
ATOM 768 O O . ASP A 1 101 ? 2.680 -15.412 -17.250 1.00 83.25 101 ASP A O 1
ATOM 772 N N . GLY A 1 102 ? 1.882 -13.605 -16.215 1.00 81.00 102 GLY A N 1
ATOM 773 C CA . GLY A 1 102 ? 0.647 -14.247 -15.756 1.00 81.00 102 GLY A CA 1
ATOM 774 C C . GLY A 1 102 ? 0.799 -15.142 -14.518 1.00 81.00 102 GLY A C 1
ATOM 775 O O . GLY A 1 102 ? -0.199 -15.693 -14.048 1.00 81.00 102 GLY A O 1
ATOM 776 N N . GLN A 1 103 ? 1.999 -15.262 -13.946 1.00 83.69 103 GLN A N 1
ATOM 777 C CA . GLN A 1 103 ? 2.246 -15.960 -12.686 1.00 83.69 103 GLN A CA 1
ATOM 778 C C . GLN A 1 103 ? 2.205 -14.990 -11.504 1.00 83.69 103 GLN A C 1
ATOM 780 O O . GLN A 1 103 ? 2.926 -13.997 -11.457 1.00 83.69 103 GLN A O 1
ATOM 785 N N . LEU A 1 104 ? 1.347 -15.285 -10.523 1.00 89.12 104 LEU A N 1
ATOM 786 C CA . LEU A 1 104 ? 1.221 -14.488 -9.304 1.00 89.12 104 LEU A CA 1
ATOM 787 C C . LEU A 1 104 ? 2.095 -15.071 -8.188 1.00 89.12 104 LEU A C 1
ATOM 789 O O . LEU A 1 104 ? 1.786 -16.132 -7.647 1.00 89.12 104 LEU A O 1
ATOM 793 N N . SER A 1 105 ? 3.109 -14.320 -7.768 1.00 89.81 105 SER A N 1
ATOM 794 C CA . SER A 1 105 ? 3.857 -14.563 -6.534 1.00 89.81 105 SER A CA 1
ATOM 795 C C . SER A 1 105 ? 3.328 -13.680 -5.403 1.00 89.81 105 SER A C 1
ATOM 797 O O . SER A 1 105 ? 2.855 -12.561 -5.617 1.00 89.81 105 SER A O 1
ATOM 799 N N . THR A 1 106 ? 3.333 -14.182 -4.168 1.00 90.38 106 THR A N 1
ATOM 800 C CA . THR A 1 106 ? 2.889 -13.414 -2.999 1.00 90.38 106 THR A CA 1
ATOM 801 C C . THR A 1 106 ? 3.711 -13.761 -1.769 1.00 90.38 106 THR A C 1
ATOM 803 O O . THR A 1 106 ? 3.659 -14.886 -1.279 1.00 90.38 106 THR A O 1
ATOM 806 N N . THR A 1 107 ? 4.345 -12.745 -1.194 1.00 90.12 107 THR A N 1
ATOM 807 C CA . THR A 1 107 ? 5.033 -12.818 0.097 1.00 90.12 107 THR A CA 1
ATOM 808 C C . THR A 1 107 ? 4.239 -12.026 1.127 1.00 90.12 107 THR A C 1
ATOM 810 O O . THR A 1 107 ? 3.717 -10.952 0.824 1.00 90.12 107 THR A O 1
ATOM 813 N N . ARG A 1 108 ? 4.102 -12.550 2.349 1.00 88.81 108 ARG A N 1
ATOM 814 C CA . ARG A 1 108 ? 3.398 -11.876 3.450 1.00 88.81 108 ARG A CA 1
ATOM 815 C C . ARG A 1 108 ? 4.220 -11.929 4.722 1.00 88.81 108 ARG A C 1
ATOM 817 O O . ARG A 1 108 ? 4.727 -12.988 5.075 1.00 88.81 108 ARG A O 1
ATOM 824 N N . THR A 1 109 ? 4.233 -10.818 5.442 1.00 86.12 109 THR A N 1
ATOM 825 C CA . THR A 1 109 ? 4.857 -10.700 6.756 1.00 86.12 109 THR A CA 1
ATOM 826 C C . THR A 1 109 ? 3.843 -10.096 7.716 1.00 86.12 109 THR A C 1
ATOM 828 O O . THR A 1 109 ? 3.158 -9.127 7.391 1.00 86.12 109 THR A O 1
ATOM 831 N N . VAL A 1 110 ? 3.728 -10.671 8.908 1.00 84.25 110 VAL A N 1
ATOM 832 C CA . VAL A 1 110 ? 2.898 -10.137 9.992 1.00 84.25 110 VAL A CA 1
ATOM 833 C C . VAL A 1 110 ? 3.826 -9.823 11.152 1.00 84.25 110 VAL A C 1
ATOM 835 O O . VAL A 1 110 ? 4.674 -10.644 11.495 1.00 84.25 110 VAL A O 1
ATOM 838 N N . ARG A 1 111 ? 3.700 -8.622 11.713 1.00 81.44 111 ARG A N 1
ATOM 839 C CA . ARG A 1 111 ? 4.412 -8.210 12.919 1.00 81.44 111 ARG A CA 1
ATOM 840 C C . ARG A 1 111 ? 3.406 -7.660 13.910 1.00 81.44 111 ARG A C 1
ATOM 842 O O . ARG A 1 111 ? 2.714 -6.674 13.632 1.00 81.44 111 ARG A O 1
ATOM 849 N N . ASP A 1 112 ? 3.352 -8.302 15.061 1.00 75.81 112 ASP A N 1
ATOM 850 C CA . ASP A 1 112 ? 2.629 -7.783 16.208 1.00 75.81 112 ASP A CA 1
ATOM 851 C C . ASP A 1 112 ? 3.434 -6.652 16.856 1.00 75.81 112 ASP A C 1
ATOM 853 O O . ASP A 1 112 ? 4.650 -6.561 16.670 1.00 75.81 112 ASP A O 1
ATOM 857 N N . LEU A 1 113 ? 2.760 -5.765 17.595 1.00 63.53 113 LEU A N 1
ATOM 858 C CA . LEU A 1 113 ? 3.491 -4.959 18.568 1.00 63.53 113 LEU A CA 1
ATOM 859 C C . LEU A 1 113 ? 4.073 -5.931 19.587 1.00 63.53 113 LEU A C 1
ATOM 861 O O . LEU A 1 113 ? 3.307 -6.655 20.229 1.00 63.53 113 LEU A O 1
ATOM 865 N N . ASP A 1 114 ? 5.394 -5.909 19.759 1.00 57.22 114 ASP A N 1
ATOM 866 C CA . ASP A 1 114 ? 5.998 -6.430 20.977 1.00 57.22 114 ASP A CA 1
ATOM 867 C C . ASP A 1 114 ? 5.293 -5.733 22.142 1.00 57.22 114 ASP A C 1
ATOM 869 O O . ASP A 1 114 ? 5.350 -4.509 22.301 1.00 57.22 114 ASP A O 1
ATOM 873 N N . LYS A 1 115 ? 4.520 -6.513 22.899 1.00 52.62 115 LYS A N 1
ATOM 874 C CA . LYS A 1 115 ? 3.975 -6.045 24.166 1.00 52.62 115 LYS A CA 1
ATOM 875 C C . LYS A 1 115 ? 5.186 -5.777 25.070 1.00 52.62 115 LYS A C 1
ATOM 877 O O . LYS A 1 115 ? 6.024 -6.674 25.164 1.00 52.62 115 LYS A O 1
ATOM 882 N N . PRO A 1 116 ? 5.299 -4.585 25.681 1.00 53.41 116 PRO A N 1
ATOM 883 C CA . PRO A 1 116 ? 6.338 -4.336 26.673 1.00 53.41 116 PRO A CA 1
ATOM 884 C C . PRO A 1 116 ? 6.226 -5.305 27.855 1.00 53.41 116 PRO A C 1
ATOM 886 O O . PRO A 1 116 ? 5.093 -5.772 28.139 1.00 53.41 116 PRO A O 1
#

Sequence (116 aa):
MTINRKKQAALMGSLLLCSGLAMPSVQADPLQRTIIRTGPEGNTYTKDQVLEDCQLTTRRIGPQGRQQSSQRDLCDLEITAEVNRINAQGQTSSATRTLEDGQLSTTRTVRDLDKP

Radius of gyration: 28.14 Å; chains: 1; bounding box: 48×86×58 Å

Foldseek 3Di:
DDDDDDDDDDDDDDDPDDPPPPPPPCQPDWDKDWDWDQDPVRWIKIWIWTAHPQKIWIWIATPLRWIKIKIWRRPDPKTWMWIWIQDNQRKIKIKIWIQDPNDIDIDIDTGGPPDD

Secondary structure (DSSP, 8-state):
---------------------------PPPEEEEEEEE-TTS-EEEEEEEEETTEEEEEEE-GGG-EEEEEE--SSS-EEEEEEEE-TT--EEEEEEEEETTEEEEEEEEE-----

pLDDT: mean 76.12, std 18.74, range [36.12, 95.31]